Protein AF-A0A937XH09-F1 (afdb_monomer_lite)

Organism: NCBI:txid2052148

Foldseek 3Di:
DDDDFDADPPPRDTDDDDDDDDDDPDDVVVVVVVVVVVVVVVVVVCVVVVVVVVVVVVVVVVVVVVVVVVVVVVVVVVVVVVVVLVVLVVVLVVLVVLLVVLVVLLVVLCVVQPPDHDDPVLVVLNVVLVVLSVVLVVLSVVLSVDDPVPNPVSVVVNVVSSVVNVVSSVVSSPPDRD

pLDDT: mean 80.24, std 13.16, range [34.47, 95.31]

Sequence (178 aa):
MNEGQEICFACGQHIRQRGHRGERPHSPIVFILAGVLVLAVGVGAVFVVGGRARRAAGEAVRQKQAQLDEAARAAAEAKRDSTRAAVRSDAMGALVQEVNDLESRFNLVRKEVVRDQPSPAQAKLISQISAELGRLRQLAAVIGDQPSAGSDSLKEQLRNGERTVRSLISALSRAPKK

Structure (mmCIF, N/CA/C/O backbone):
data_AF-A0A937XH09-F1
#
_entry.id   AF-A0A937XH09-F1
#
loop_
_atom_site.group_PDB
_atom_site.id
_atom_site.type_symbol
_atom_site.label_atom_id
_atom_site.label_alt_id
_atom_site.label_comp_id
_atom_site.label_asym_id
_atom_site.label_entity_id
_atom_site.label_seq_id
_atom_site.pdbx_PDB_ins_code
_atom_site.Cartn_x
_atom_site.Cartn_y
_atom_site.Cartn_z
_atom_site.occupancy
_atom_site.B_iso_or_equiv
_atom_site.auth_seq_id
_atom_site.auth_comp_id
_atom_site.auth_asym_id
_atom_site.auth_atom_id
_atom_site.pdbx_PDB_model_num
ATOM 1 N N . MET A 1 1 ? 64.887 15.082 -117.208 1.00 34.47 1 MET A N 1
ATOM 2 C CA . MET A 1 1 ? 64.443 13.674 -117.209 1.00 34.47 1 MET A CA 1
ATOM 3 C C . MET A 1 1 ? 63.684 13.457 -115.913 1.00 34.47 1 MET A C 1
ATOM 5 O O . MET A 1 1 ? 64.302 13.522 -114.864 1.00 34.47 1 MET A O 1
ATOM 9 N N . ASN A 1 2 ? 62.354 13.367 -115.989 1.00 43.03 2 ASN A N 1
ATOM 10 C CA . ASN A 1 2 ? 61.453 13.157 -114.853 1.00 43.03 2 ASN A CA 1
ATOM 11 C C . ASN A 1 2 ? 60.709 11.845 -115.121 1.00 43.03 2 ASN A C 1
ATOM 13 O O . ASN A 1 2 ? 59.937 11.773 -116.077 1.00 43.03 2 ASN A O 1
ATOM 17 N N . GLU A 1 3 ? 60.996 10.818 -114.329 1.00 50.94 3 GLU A N 1
ATOM 18 C CA . GLU A 1 3 ? 60.354 9.504 -114.399 1.00 50.94 3 GLU A CA 1
ATOM 19 C C . GLU A 1 3 ? 59.034 9.503 -113.613 1.00 50.94 3 GLU A C 1
ATOM 21 O O . GLU A 1 3 ? 58.949 10.073 -112.525 1.00 50.94 3 GLU A O 1
ATOM 26 N N . GLY A 1 4 ? 58.012 8.836 -114.162 1.00 57.72 4 GLY A N 1
ATOM 27 C CA . GLY A 1 4 ? 56.860 8.359 -113.388 1.00 57.72 4 GLY A CA 1
ATOM 28 C C . GLY A 1 4 ? 55.529 9.106 -113.538 1.00 57.72 4 GLY A C 1
ATOM 29 O O . GLY A 1 4 ? 54.824 9.262 -112.545 1.00 57.72 4 GLY A O 1
ATOM 30 N N . GLN A 1 5 ? 55.139 9.556 -114.737 1.00 55.28 5 GLN A N 1
ATOM 31 C CA . GLN A 1 5 ? 53.731 9.898 -115.006 1.00 55.28 5 GLN A CA 1
ATOM 32 C C . GLN A 1 5 ? 53.093 8.843 -115.910 1.00 55.28 5 GLN A C 1
ATOM 34 O O . GLN A 1 5 ? 53.370 8.790 -117.105 1.00 55.28 5 GLN A O 1
ATOM 39 N N . GLU A 1 6 ? 52.227 8.012 -115.333 1.00 64.56 6 GLU A N 1
ATOM 40 C CA . GLU A 1 6 ? 51.410 7.057 -116.080 1.00 64.56 6 GLU A CA 1
ATOM 41 C C . GLU A 1 6 ? 50.175 7.769 -116.659 1.00 64.56 6 GLU A C 1
ATOM 43 O O . GLU A 1 6 ? 49.466 8.500 -115.961 1.00 64.56 6 GLU A O 1
ATOM 48 N N . ILE A 1 7 ? 49.942 7.593 -117.963 1.00 60.34 7 ILE A N 1
ATOM 49 C CA . ILE A 1 7 ? 48.832 8.198 -118.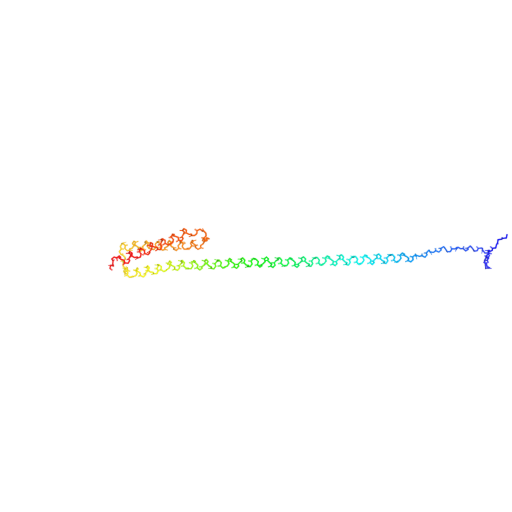711 1.00 60.34 7 ILE A CA 1
ATOM 50 C C . ILE A 1 7 ? 47.725 7.150 -118.847 1.00 60.34 7 ILE A C 1
ATOM 52 O O . ILE A 1 7 ? 47.989 6.012 -119.232 1.00 60.34 7 ILE A O 1
ATOM 56 N N . CYS A 1 8 ? 46.475 7.517 -118.551 1.00 64.44 8 CYS A N 1
ATOM 57 C CA . CYS A 1 8 ? 45.352 6.595 -118.708 1.00 64.44 8 CYS A CA 1
ATOM 58 C C . CYS A 1 8 ? 45.054 6.345 -120.196 1.00 64.44 8 CYS A C 1
ATOM 60 O O . CYS A 1 8 ? 44.700 7.270 -120.932 1.00 64.44 8 CYS A O 1
ATOM 62 N N . PHE A 1 9 ? 45.164 5.084 -120.626 1.00 56.16 9 PHE A N 1
ATOM 63 C CA . PHE A 1 9 ? 45.112 4.678 -122.037 1.00 56.16 9 PHE A CA 1
ATOM 64 C C . PHE A 1 9 ? 43.752 4.925 -122.718 1.00 56.16 9 PHE A C 1
ATOM 66 O O . PHE A 1 9 ? 43.682 5.011 -123.938 1.00 56.16 9 PHE A O 1
ATOM 73 N N . ALA A 1 10 ? 42.668 5.064 -121.948 1.00 62.59 10 ALA A N 1
ATOM 74 C CA . ALA A 1 10 ? 41.315 5.214 -122.491 1.00 62.59 10 ALA A CA 1
ATOM 75 C C . ALA A 1 10 ? 40.887 6.674 -122.735 1.00 62.59 10 ALA A C 1
ATOM 77 O O . ALA A 1 10 ? 39.972 6.920 -123.515 1.00 62.59 10 ALA A O 1
ATOM 78 N N . CYS A 1 11 ? 41.506 7.649 -122.064 1.00 70.44 11 CYS A N 1
ATOM 79 C CA . CYS A 1 11 ? 41.011 9.032 -122.054 1.00 70.44 11 CYS A CA 1
ATOM 80 C C . CYS A 1 11 ? 42.103 10.114 -122.065 1.00 70.44 11 CYS A C 1
ATOM 82 O O . CYS A 1 11 ? 41.776 11.299 -122.083 1.00 70.44 11 CYS A O 1
ATOM 84 N N . GLY A 1 12 ? 43.388 9.742 -122.073 1.00 61.31 12 GLY A N 1
ATOM 85 C CA . GLY A 1 12 ? 44.503 10.671 -122.295 1.00 61.31 12 GLY A CA 1
ATOM 86 C C . GLY A 1 12 ? 44.723 11.724 -121.201 1.00 61.31 12 GLY A C 1
ATOM 87 O O . GLY A 1 12 ? 45.568 12.600 -121.362 1.00 61.31 12 GLY A O 1
ATOM 88 N N . GLN A 1 13 ? 43.992 11.661 -120.084 1.00 66.56 13 GLN A N 1
ATOM 89 C CA . GLN A 1 13 ? 44.152 12.592 -118.967 1.00 66.56 13 GLN A CA 1
ATOM 90 C C . GLN A 1 13 ? 45.142 12.075 -117.915 1.00 66.56 13 GLN A C 1
ATOM 92 O O . GLN A 1 13 ? 45.158 10.893 -117.566 1.00 66.56 13 GLN A O 1
ATOM 97 N N . HIS A 1 14 ? 45.945 12.996 -117.373 1.00 58.62 14 HIS A N 1
ATOM 98 C CA . HIS A 1 14 ? 46.870 12.741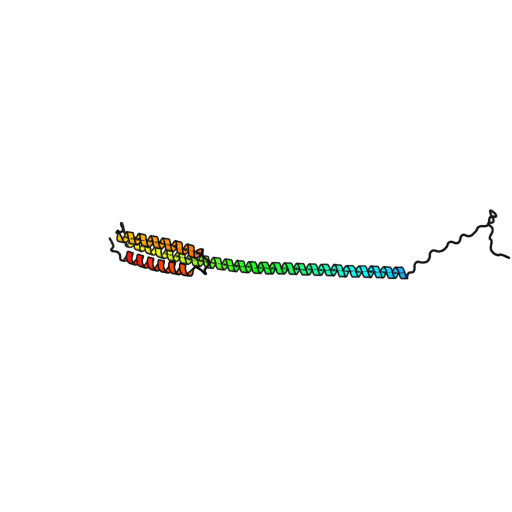 -116.270 1.00 58.62 14 HIS A CA 1
ATOM 99 C C . HIS A 1 14 ? 46.106 12.551 -114.952 1.00 58.62 14 HIS A C 1
ATOM 101 O O . HIS A 1 14 ? 45.502 13.490 -114.428 1.00 58.62 14 HIS A O 1
ATOM 107 N N . ILE A 1 15 ? 46.161 11.347 -114.382 1.00 57.66 15 ILE A N 1
ATOM 108 C CA . ILE A 1 15 ? 45.546 11.042 -113.087 1.00 57.66 15 ILE A CA 1
ATOM 109 C C . ILE A 1 15 ? 46.560 11.363 -111.982 1.00 57.66 15 ILE A C 1
ATOM 111 O O . ILE A 1 15 ? 47.588 10.705 -111.848 1.00 57.66 15 ILE A O 1
ATOM 115 N N . ARG A 1 16 ? 46.278 12.378 -111.157 1.00 56.66 16 ARG A N 1
ATOM 116 C CA . ARG A 1 16 ? 47.035 12.621 -109.918 1.00 56.66 16 ARG A CA 1
ATOM 117 C C . ARG A 1 16 ? 46.602 11.604 -108.860 1.00 56.66 16 ARG A C 1
ATOM 119 O O . ARG A 1 16 ? 45.474 11.684 -108.376 1.00 56.66 16 ARG A O 1
ATOM 126 N N . GLN A 1 17 ? 47.491 10.696 -108.456 1.00 56.03 17 GLN A N 1
ATOM 127 C CA . GLN A 1 17 ? 47.273 9.875 -107.260 1.00 56.03 17 GLN A CA 1
ATOM 128 C C . GLN A 1 17 ? 47.136 10.790 -106.029 1.00 56.03 17 GLN A C 1
ATOM 130 O O . GLN A 1 17 ? 48.085 11.458 -105.618 1.00 56.03 17 GLN A O 1
ATOM 135 N N . ARG A 1 18 ? 45.939 10.849 -105.433 1.00 53.50 18 ARG A N 1
ATOM 136 C CA . ARG A 1 18 ? 45.743 11.420 -104.092 1.00 53.50 18 ARG A CA 1
ATOM 137 C C . ARG A 1 18 ? 46.180 10.369 -103.074 1.00 53.50 18 ARG A C 1
ATOM 139 O O . ARG A 1 18 ? 45.514 9.352 -102.925 1.00 53.50 18 ARG A O 1
ATOM 146 N N . GLY A 1 19 ? 47.287 10.615 -102.378 1.00 46.56 19 GLY A N 1
ATOM 147 C CA . GLY A 1 19 ? 47.744 9.754 -101.288 1.00 46.56 19 GLY A CA 1
ATOM 148 C C . GLY A 1 19 ? 46.750 9.748 -100.124 1.00 46.56 19 GLY A C 1
ATOM 149 O O . GLY A 1 19 ? 46.463 10.797 -99.544 1.00 46.56 19 GLY A O 1
ATOM 150 N N . HIS A 1 20 ? 46.242 8.569 -99.764 1.00 50.44 20 HIS A N 1
ATOM 151 C CA . HIS A 1 20 ? 45.581 8.353 -98.480 1.00 50.44 20 HIS A CA 1
ATOM 152 C C . HIS A 1 20 ? 46.610 8.540 -97.360 1.00 50.44 20 HIS A C 1
ATOM 154 O O . HIS A 1 20 ? 47.551 7.762 -97.213 1.00 50.44 20 HIS A O 1
ATOM 160 N N . ARG A 1 21 ? 46.452 9.613 -96.581 1.00 48.62 21 ARG A N 1
ATOM 161 C CA . ARG A 1 21 ? 47.271 9.885 -95.398 1.00 48.62 21 ARG A CA 1
ATOM 162 C C . ARG A 1 21 ? 46.745 9.011 -94.257 1.00 48.62 21 ARG A C 1
ATOM 164 O O . ARG A 1 21 ? 45.609 9.190 -93.832 1.00 48.62 21 ARG A O 1
ATOM 171 N N . GLY A 1 22 ? 47.561 8.046 -93.838 1.00 48.38 22 GLY A N 1
ATOM 172 C CA . GLY A 1 22 ? 47.198 6.994 -92.892 1.00 48.38 22 GLY A CA 1
ATOM 173 C C . GLY A 1 22 ? 46.773 7.492 -91.510 1.00 48.38 22 GLY A C 1
ATOM 174 O O . GLY A 1 22 ? 47.370 8.410 -90.942 1.00 48.38 22 GLY A O 1
ATOM 175 N N . GLU A 1 23 ? 45.754 6.833 -90.965 1.00 53.84 23 GLU A N 1
ATOM 176 C CA . GLU A 1 23 ? 45.437 6.846 -89.541 1.00 53.84 23 GLU A CA 1
ATOM 177 C C . GLU A 1 23 ? 46.634 6.295 -88.754 1.00 53.84 23 GLU A C 1
ATOM 179 O O . GLU A 1 23 ? 47.212 5.259 -89.089 1.00 53.84 23 GLU A O 1
ATOM 184 N N . ARG A 1 24 ? 47.055 7.023 -87.715 1.00 58.59 24 ARG A N 1
ATOM 185 C CA . ARG A 1 24 ? 48.112 6.564 -86.807 1.00 58.59 24 ARG A CA 1
ATOM 186 C C . ARG A 1 24 ? 47.592 5.351 -86.024 1.00 58.59 24 ARG A C 1
ATOM 188 O O . ARG A 1 24 ? 46.495 5.451 -85.476 1.00 58.59 24 ARG A O 1
ATOM 195 N N . PRO A 1 25 ? 48.357 4.256 -85.883 1.00 58.75 25 PRO A N 1
ATOM 196 C CA . PRO A 1 25 ? 47.952 3.163 -85.010 1.00 58.75 25 PRO A CA 1
ATOM 197 C C . PRO A 1 25 ? 47.860 3.681 -83.571 1.00 58.75 25 PRO A C 1
ATOM 199 O O . PRO A 1 25 ? 48.812 4.265 -83.045 1.00 58.75 25 PRO A O 1
ATOM 202 N N . HIS A 1 26 ? 46.700 3.502 -82.937 1.00 60.19 26 HIS A N 1
ATOM 203 C CA . HIS A 1 26 ? 46.536 3.775 -81.513 1.00 60.19 26 HIS A CA 1
ATOM 204 C C . HIS A 1 26 ? 47.563 2.958 -80.720 1.00 60.19 26 HIS A C 1
ATOM 206 O O . HIS A 1 26 ? 47.712 1.754 -80.929 1.00 60.19 26 HIS A O 1
ATOM 212 N N . SER A 1 27 ? 48.308 3.616 -79.832 1.00 65.44 27 SER A N 1
ATOM 213 C CA . SER A 1 27 ? 49.382 2.970 -79.087 1.00 65.44 27 SER A CA 1
ATOM 214 C C . SER A 1 27 ? 48.805 1.958 -78.081 1.00 65.44 27 SER A C 1
ATOM 216 O O . SER A 1 27 ? 47.964 2.320 -77.255 1.00 65.44 27 SER A O 1
ATOM 218 N N . PRO A 1 28 ? 49.266 0.692 -78.084 1.00 70.50 28 PRO A N 1
ATOM 219 C CA . PRO A 1 28 ? 48.725 -0.368 -77.221 1.00 70.50 28 PRO A CA 1
ATOM 220 C C . PRO A 1 28 ? 48.880 -0.058 -75.723 1.00 70.50 28 PRO A C 1
ATOM 222 O O . PRO A 1 28 ? 48.087 -0.501 -74.897 1.00 70.50 28 PRO A O 1
ATOM 225 N N . ILE A 1 29 ? 49.859 0.779 -75.377 1.00 75.44 29 ILE A N 1
ATOM 226 C CA . ILE A 1 29 ? 50.120 1.266 -74.018 1.00 75.44 29 ILE A CA 1
ATOM 227 C C . ILE A 1 29 ? 48.911 2.022 -73.440 1.00 75.44 29 ILE A C 1
ATOM 229 O O . ILE A 1 29 ? 48.635 1.907 -72.248 1.00 75.44 29 ILE A O 1
ATOM 233 N N . VAL A 1 30 ? 48.155 2.751 -74.269 1.00 75.12 30 VAL A N 1
ATOM 234 C CA . VAL A 1 30 ? 46.979 3.512 -73.814 1.00 75.12 30 VAL A CA 1
ATOM 235 C C . VAL A 1 30 ? 45.860 2.573 -73.367 1.00 75.12 30 VAL A C 1
ATOM 237 O O . VAL A 1 30 ? 45.234 2.820 -72.338 1.00 75.12 30 VAL A O 1
ATOM 240 N N . PHE A 1 31 ? 45.653 1.460 -74.073 1.00 77.06 31 PHE A N 1
ATOM 241 C CA . PHE A 1 31 ? 44.655 0.458 -73.691 1.00 77.06 31 PHE A CA 1
ATOM 242 C C . PHE A 1 31 ? 45.032 -0.265 -72.396 1.00 77.06 31 PHE A C 1
ATOM 244 O O . PHE A 1 31 ? 44.170 -0.492 -71.549 1.00 77.06 31 PHE A O 1
ATOM 251 N N . ILE A 1 32 ? 46.320 -0.572 -72.207 1.00 79.69 32 ILE A N 1
ATOM 252 C CA . ILE A 1 32 ? 46.814 -1.208 -70.978 1.00 79.69 32 ILE A CA 1
ATOM 253 C C . ILE A 1 32 ? 46.635 -0.265 -69.782 1.00 79.69 32 ILE A C 1
ATOM 255 O O . ILE A 1 32 ? 46.078 -0.669 -68.763 1.00 79.69 32 ILE A O 1
ATOM 259 N N . LEU A 1 33 ? 47.041 1.002 -69.909 1.00 77.81 33 LEU A N 1
ATOM 260 C CA . LEU A 1 33 ? 46.874 1.992 -68.842 1.00 77.81 33 LEU A CA 1
ATOM 261 C C . LEU A 1 33 ? 45.399 2.241 -68.511 1.00 77.81 33 LEU A C 1
ATOM 263 O O . LEU A 1 33 ? 45.044 2.287 -67.334 1.00 77.81 33 LEU A O 1
ATOM 267 N N . ALA A 1 34 ? 44.532 2.339 -69.522 1.00 80.44 34 ALA A N 1
ATOM 268 C CA . ALA A 1 34 ? 43.094 2.483 -69.313 1.00 80.44 34 ALA A CA 1
ATOM 269 C C . ALA A 1 34 ? 42.498 1.264 -68.587 1.00 80.44 34 ALA A C 1
ATOM 271 O O . ALA A 1 34 ? 41.729 1.430 -67.641 1.00 80.44 34 ALA A O 1
ATOM 272 N N . GLY A 1 35 ? 42.899 0.046 -68.967 1.00 80.31 35 GLY A N 1
ATOM 273 C CA . GLY A 1 35 ? 42.460 -1.186 -68.309 1.00 80.31 35 GLY A CA 1
ATOM 274 C C . GLY A 1 35 ? 42.889 -1.265 -66.842 1.00 80.31 35 GLY A C 1
ATOM 275 O O . GLY A 1 35 ? 42.067 -1.563 -65.975 1.00 80.31 35 GLY A O 1
ATOM 276 N N . VAL A 1 36 ? 44.147 -0.927 -66.539 1.00 84.12 36 VAL A N 1
ATOM 277 C CA . VAL A 1 36 ? 44.662 -0.895 -65.158 1.00 84.12 36 VAL A CA 1
ATOM 278 C C . VAL A 1 36 ? 43.930 0.154 -64.320 1.00 84.12 36 VAL A C 1
ATOM 280 O O . VAL A 1 36 ? 43.579 -0.119 -63.173 1.00 84.12 36 VAL A O 1
ATOM 283 N N . LEU A 1 37 ? 43.646 1.329 -64.888 1.00 85.69 37 LEU A N 1
ATOM 284 C CA . LEU A 1 37 ? 42.937 2.398 -64.187 1.00 85.69 37 LEU A CA 1
ATOM 285 C C . LEU A 1 37 ? 41.501 1.987 -63.827 1.00 85.69 37 LEU A C 1
ATOM 287 O O . LEU A 1 37 ? 41.074 2.178 -62.690 1.00 85.69 37 LEU A O 1
ATOM 291 N N . VAL A 1 38 ? 40.776 1.362 -64.758 1.00 84.19 38 VAL A N 1
ATOM 292 C CA . VAL A 1 38 ? 39.419 0.848 -64.506 1.00 84.19 38 VAL A CA 1
ATOM 293 C C . VAL A 1 38 ? 39.432 -0.236 -63.428 1.00 84.19 38 VAL A C 1
ATOM 295 O O . VAL A 1 38 ? 38.580 -0.233 -62.540 1.00 84.19 38 VAL A O 1
ATOM 298 N N . LEU A 1 39 ? 40.421 -1.131 -63.455 1.00 84.25 39 LEU A N 1
ATOM 299 C CA . LEU A 1 39 ? 40.546 -2.209 -62.476 1.00 84.25 39 LEU A CA 1
ATOM 300 C C . LEU A 1 39 ? 40.875 -1.660 -61.078 1.00 84.25 39 LEU A C 1
ATOM 302 O O . LEU A 1 39 ? 40.254 -2.067 -60.097 1.00 84.25 39 LEU A O 1
ATOM 306 N N . ALA A 1 40 ? 41.766 -0.669 -60.984 1.00 80.75 40 ALA A N 1
ATOM 307 C CA . ALA A 1 40 ? 42.084 0.012 -59.731 1.00 80.75 40 ALA A CA 1
ATOM 308 C C . ALA A 1 40 ? 40.865 0.741 -59.137 1.00 80.75 40 ALA A C 1
ATOM 310 O O . ALA A 1 40 ? 40.607 0.636 -57.935 1.00 80.75 40 ALA A O 1
ATOM 311 N N . VAL A 1 41 ? 40.074 1.427 -59.970 1.00 80.44 41 VAL A N 1
ATOM 312 C CA . VAL A 1 41 ? 38.832 2.093 -59.539 1.00 80.44 41 VAL A CA 1
ATOM 313 C C . VAL A 1 41 ? 37.782 1.071 -59.099 1.00 80.44 41 VAL A C 1
ATOM 315 O O . VAL A 1 41 ? 37.162 1.252 -58.051 1.00 80.44 41 VAL A O 1
ATOM 318 N N . GLY A 1 42 ? 37.614 -0.028 -59.840 1.00 78.62 42 GLY A N 1
ATOM 319 C CA . GLY A 1 42 ? 36.680 -1.101 -59.495 1.00 78.62 42 GLY A CA 1
ATOM 320 C C . GLY A 1 42 ? 37.012 -1.763 -58.156 1.00 78.62 42 GLY A C 1
ATOM 321 O O . GLY A 1 42 ? 36.148 -1.877 -57.286 1.00 78.62 42 GLY A O 1
ATOM 322 N N . VAL A 1 43 ? 38.279 -2.129 -57.942 1.00 78.56 43 VAL A N 1
ATOM 323 C CA . VAL A 1 43 ? 38.740 -2.735 -56.681 1.00 78.56 43 VAL A CA 1
ATOM 324 C C . VAL A 1 43 ? 38.645 -1.738 -55.519 1.00 78.56 43 VAL A C 1
ATOM 326 O O . VAL A 1 43 ? 38.167 -2.096 -54.439 1.00 78.56 43 VAL A O 1
ATOM 329 N N . GLY A 1 44 ? 39.024 -0.475 -55.739 1.00 72.56 44 GLY A N 1
ATOM 330 C CA . GLY A 1 44 ? 38.902 0.589 -54.740 1.00 72.56 44 GLY A CA 1
ATOM 331 C C . GLY A 1 44 ? 37.452 0.841 -54.314 1.00 72.56 44 GLY A C 1
ATOM 332 O O . GLY A 1 44 ? 37.166 0.939 -53.119 1.00 72.56 44 GLY A O 1
ATOM 333 N N . ALA A 1 45 ? 36.514 0.866 -55.265 1.00 72.31 45 ALA A N 1
ATOM 334 C CA . ALA A 1 45 ? 35.091 1.042 -54.986 1.00 72.31 45 ALA A CA 1
ATOM 335 C C . ALA A 1 45 ? 34.520 -0.110 -54.142 1.00 72.31 45 ALA A C 1
ATOM 337 O O . ALA A 1 45 ? 33.808 0.137 -53.165 1.00 72.31 45 ALA A O 1
ATOM 338 N N . VAL A 1 46 ? 34.884 -1.360 -54.451 1.00 72.88 46 VAL A N 1
ATOM 339 C CA . VAL A 1 46 ? 34.432 -2.542 -53.694 1.00 72.88 46 VAL A CA 1
ATOM 340 C C . VAL A 1 46 ? 34.929 -2.507 -52.245 1.00 72.88 46 VAL A C 1
ATOM 342 O O . VAL A 1 46 ? 34.147 -2.756 -51.324 1.00 72.88 46 VAL A O 1
ATOM 345 N N . PHE A 1 47 ? 36.189 -2.128 -52.008 1.00 71.88 47 PHE A N 1
ATOM 346 C CA . PHE A 1 47 ? 36.731 -2.004 -50.648 1.00 71.88 47 PHE A CA 1
ATOM 347 C C . PHE A 1 47 ? 36.053 -0.889 -49.836 1.00 71.88 47 PHE A C 1
ATOM 349 O O . PHE A 1 47 ? 35.734 -1.084 -48.659 1.00 71.88 47 PHE A O 1
ATOM 356 N N . VAL A 1 48 ? 35.779 0.264 -50.455 1.00 69.50 48 VAL A N 1
ATOM 357 C CA . VAL A 1 48 ? 35.124 1.401 -49.785 1.00 69.50 48 VAL A CA 1
ATOM 358 C C . VAL A 1 48 ? 33.660 1.093 -49.449 1.00 69.50 48 VAL A C 1
ATOM 360 O O . VAL A 1 48 ? 33.203 1.401 -48.343 1.00 69.50 48 VAL A O 1
ATOM 363 N N . VAL A 1 49 ? 32.922 0.452 -50.360 1.00 69.69 49 VAL A N 1
ATOM 364 C CA . VAL A 1 49 ? 31.513 0.081 -50.143 1.00 69.69 49 VAL A CA 1
ATOM 365 C C . VAL A 1 49 ? 31.393 -1.056 -49.119 1.00 69.69 49 VAL A C 1
ATOM 367 O O . VAL A 1 49 ? 30.594 -0.959 -48.184 1.00 69.69 49 VAL A O 1
ATOM 370 N N . GLY A 1 50 ? 32.246 -2.084 -49.207 1.00 65.81 50 GLY A N 1
ATOM 371 C CA . GLY A 1 50 ? 32.266 -3.200 -48.254 1.00 65.81 50 GLY A CA 1
ATOM 372 C C . GLY A 1 50 ? 32.644 -2.783 -46.826 1.00 65.81 50 GLY A C 1
ATOM 373 O O . GLY A 1 50 ? 32.071 -3.286 -45.855 1.00 65.81 50 GLY A O 1
ATOM 374 N N . GLY A 1 51 ? 33.554 -1.814 -46.675 1.00 67.81 51 GLY A N 1
ATOM 375 C CA . GLY A 1 51 ? 33.936 -1.262 -45.372 1.00 67.81 51 GLY A CA 1
ATOM 376 C C . GLY A 1 51 ? 32.817 -0.468 -44.688 1.00 67.81 51 GLY A C 1
ATOM 377 O O . GLY A 1 51 ? 32.648 -0.566 -43.471 1.00 67.81 51 GLY A O 1
ATOM 378 N N . ARG A 1 52 ? 32.010 0.280 -45.455 1.00 65.62 52 ARG A N 1
ATOM 379 C CA . ARG A 1 52 ? 30.857 1.031 -44.924 1.00 65.62 52 ARG A CA 1
ATOM 380 C C . ARG A 1 52 ? 29.719 0.113 -44.482 1.00 65.62 52 ARG A C 1
ATOM 382 O O . ARG A 1 52 ? 29.181 0.317 -43.397 1.00 65.62 52 ARG A O 1
ATOM 389 N N . ALA A 1 53 ? 29.417 -0.934 -45.252 1.00 66.06 53 ALA A N 1
ATOM 390 C CA . ALA A 1 53 ? 28.395 -1.918 -44.886 1.00 66.06 53 ALA A CA 1
ATOM 391 C C . ALA A 1 53 ? 28.738 -2.659 -43.580 1.00 66.06 53 ALA A C 1
ATOM 393 O O . ALA A 1 53 ? 27.878 -2.836 -42.717 1.00 66.06 53 ALA A O 1
ATOM 394 N N . ARG A 1 54 ? 30.012 -3.031 -43.384 1.00 66.56 54 ARG A N 1
ATOM 395 C CA . ARG A 1 54 ? 30.474 -3.674 -42.140 1.00 66.56 54 ARG A CA 1
ATOM 396 C C . ARG A 1 54 ? 30.409 -2.745 -40.926 1.00 66.56 54 ARG A C 1
ATOM 398 O O . ARG A 1 54 ? 30.067 -3.206 -39.840 1.00 66.56 54 ARG A O 1
ATOM 405 N N . ARG A 1 55 ? 30.700 -1.450 -41.096 1.00 68.25 55 ARG A N 1
ATOM 406 C CA . ARG A 1 55 ? 30.559 -0.451 -40.020 1.00 68.25 55 ARG A CA 1
ATOM 407 C C . ARG A 1 55 ? 29.095 -0.243 -39.630 1.00 68.25 55 ARG A C 1
ATOM 409 O O . ARG A 1 55 ? 28.786 -0.343 -38.449 1.00 68.25 55 ARG A O 1
ATOM 416 N N . ALA A 1 56 ? 28.200 -0.092 -40.607 1.00 70.25 56 ALA A N 1
ATOM 417 C CA . ALA A 1 56 ? 26.762 0.038 -40.358 1.00 70.25 56 ALA A CA 1
ATOM 418 C C . ALA A 1 56 ? 26.170 -1.205 -39.662 1.00 70.25 56 ALA A C 1
ATOM 420 O O . ALA A 1 56 ? 25.376 -1.082 -38.731 1.00 70.25 56 ALA A O 1
ATOM 421 N N . ALA A 1 57 ? 26.601 -2.411 -40.053 1.00 71.12 57 ALA A N 1
ATOM 422 C CA . ALA A 1 57 ? 26.188 -3.648 -39.390 1.00 71.12 57 ALA A CA 1
ATOM 423 C C . ALA A 1 57 ? 26.688 -3.729 -37.933 1.00 71.12 57 ALA A C 1
ATOM 425 O O . ALA A 1 57 ? 25.937 -4.128 -37.044 1.00 71.12 57 ALA A O 1
ATOM 426 N N . GLY A 1 58 ? 27.932 -3.312 -37.669 1.00 72.88 58 GLY A N 1
ATOM 427 C CA . GLY A 1 58 ? 28.484 -3.255 -36.313 1.00 72.88 58 GLY A CA 1
ATOM 428 C C . GLY A 1 58 ? 27.775 -2.238 -35.412 1.00 72.88 58 GLY A C 1
ATOM 429 O O . GLY A 1 58 ? 27.544 -2.512 -34.235 1.00 72.88 58 GLY A O 1
ATOM 430 N N . GLU A 1 59 ? 27.381 -1.089 -35.961 1.00 77.50 59 GLU A N 1
ATOM 431 C CA . GLU A 1 59 ? 26.613 -0.062 -35.247 1.00 77.50 59 GLU A CA 1
ATOM 432 C C . GLU A 1 59 ? 25.191 -0.533 -34.914 1.00 77.50 59 GLU A C 1
ATOM 434 O O . GLU A 1 59 ? 24.745 -0.361 -33.779 1.00 77.50 59 GLU A O 1
ATOM 439 N N . ALA A 1 60 ? 24.514 -1.217 -35.842 1.00 77.00 60 ALA A N 1
ATOM 440 C CA . ALA A 1 60 ? 23.178 -1.768 -35.608 1.00 77.00 60 ALA A CA 1
ATOM 441 C C . ALA A 1 60 ? 23.164 -2.840 -34.500 1.00 77.00 60 ALA A C 1
ATOM 443 O O . ALA A 1 60 ? 22.236 -2.892 -33.692 1.00 77.00 60 ALA A O 1
ATOM 444 N N . VAL A 1 61 ? 24.203 -3.681 -34.424 1.00 81.56 61 VAL A N 1
ATOM 445 C CA . VAL A 1 61 ? 24.352 -4.669 -33.339 1.00 81.56 61 VAL A CA 1
ATOM 446 C C . VAL A 1 61 ? 24.581 -3.974 -31.997 1.00 81.56 61 VAL A C 1
ATOM 448 O O . VAL A 1 61 ? 23.937 -4.332 -31.015 1.00 81.56 61 VAL A O 1
ATOM 451 N N . ARG A 1 62 ? 25.432 -2.940 -31.951 1.00 79.75 62 ARG A N 1
ATOM 452 C CA . ARG A 1 62 ? 25.668 -2.162 -30.723 1.00 79.75 62 ARG A CA 1
ATOM 453 C C . ARG A 1 62 ? 24.406 -1.459 -30.230 1.00 79.75 62 ARG A C 1
ATOM 455 O O . ARG A 1 62 ? 24.154 -1.478 -29.032 1.00 79.75 62 ARG A O 1
ATOM 462 N N . GLN A 1 63 ? 23.602 -0.891 -31.129 1.00 82.62 63 GLN A N 1
ATOM 463 C CA . GLN A 1 63 ? 22.325 -0.271 -30.763 1.00 82.62 63 GLN A CA 1
ATOM 464 C C . GLN A 1 63 ? 21.339 -1.290 -30.188 1.00 82.62 63 GLN A C 1
ATOM 466 O O . GLN A 1 63 ? 20.733 -1.026 -29.154 1.00 82.62 63 GLN A O 1
ATOM 471 N N . LYS A 1 64 ? 21.218 -2.473 -30.805 1.00 81.75 64 LYS A N 1
ATOM 472 C CA . LYS A 1 64 ? 20.379 -3.552 -30.264 1.00 81.75 64 LYS A CA 1
ATOM 473 C C . LYS A 1 64 ? 20.860 -4.017 -28.891 1.00 81.75 64 LYS A C 1
ATOM 475 O O . LYS A 1 64 ? 20.037 -4.213 -28.007 1.00 81.75 64 LYS A O 1
ATOM 480 N N . GLN A 1 65 ? 22.171 -4.152 -28.696 1.00 86.50 65 GLN A N 1
ATOM 481 C CA . GLN A 1 65 ? 22.744 -4.511 -27.399 1.00 86.50 65 GLN A CA 1
ATOM 482 C C . GLN A 1 65 ? 22.408 -3.455 -26.333 1.00 86.50 65 GLN A C 1
ATOM 484 O O . GLN A 1 65 ? 21.929 -3.808 -25.263 1.00 86.50 65 GLN A O 1
ATOM 489 N N . ALA A 1 66 ? 22.571 -2.166 -26.655 1.00 86.69 66 ALA A N 1
ATOM 490 C CA . ALA A 1 66 ? 22.243 -1.072 -25.741 1.00 86.69 66 ALA A CA 1
ATOM 491 C C . ALA A 1 66 ? 20.751 -1.053 -25.371 1.00 86.69 66 ALA A C 1
ATOM 493 O O . ALA A 1 66 ? 20.420 -0.871 -24.204 1.00 86.69 66 ALA A O 1
ATOM 494 N N . GLN A 1 67 ? 19.860 -1.298 -26.338 1.00 87.81 67 GLN A N 1
ATOM 495 C CA . GLN A 1 67 ? 18.420 -1.404 -26.081 1.00 87.81 67 GLN A CA 1
ATOM 496 C C . GLN A 1 67 ? 18.077 -2.592 -25.177 1.00 87.81 67 GLN A C 1
ATOM 498 O O . GLN A 1 67 ? 17.226 -2.467 -24.302 1.00 87.81 67 GLN A O 1
ATOM 503 N N . LEU A 1 68 ? 18.734 -3.741 -25.366 1.00 89.50 68 LEU A N 1
ATOM 504 C CA . LEU A 1 68 ? 18.540 -4.904 -24.499 1.00 89.50 68 LEU A CA 1
ATOM 505 C C . LEU A 1 68 ? 19.054 -4.642 -23.080 1.00 89.50 68 LEU A C 1
ATOM 507 O O . LEU A 1 68 ? 18.376 -4.999 -22.119 1.00 89.50 68 LEU A O 1
ATOM 511 N N . ASP A 1 69 ? 20.206 -3.988 -22.943 1.00 88.25 69 ASP A N 1
ATOM 512 C CA . ASP A 1 69 ? 20.767 -3.621 -21.642 1.00 88.25 69 ASP A CA 1
ATOM 513 C C . ASP A 1 69 ? 19.879 -2.596 -20.916 1.00 88.25 69 ASP A C 1
ATOM 515 O O . ASP A 1 69 ? 19.661 -2.704 -19.708 1.00 88.25 69 ASP A O 1
ATOM 519 N N . GLU A 1 70 ? 19.325 -1.622 -21.640 1.00 91.69 70 GLU A N 1
ATOM 520 C CA . GLU A 1 70 ? 18.373 -0.646 -21.105 1.00 91.69 70 GLU A CA 1
ATOM 521 C C . GLU A 1 70 ? 17.054 -1.310 -20.692 1.00 91.69 70 GLU A C 1
ATOM 523 O O . GLU A 1 70 ? 16.582 -1.097 -19.574 1.00 91.69 70 GLU A O 1
ATOM 528 N N . ALA A 1 71 ? 16.506 -2.195 -21.527 1.00 87.44 71 ALA A N 1
ATOM 529 C CA . ALA A 1 71 ? 15.314 -2.969 -21.194 1.00 87.44 71 ALA A CA 1
ATOM 530 C C . ALA A 1 71 ? 15.542 -3.880 -19.976 1.00 87.44 71 ALA A C 1
ATOM 532 O O . ALA A 1 71 ? 14.667 -3.996 -19.119 1.00 87.44 71 ALA A O 1
ATOM 533 N N . ALA A 1 72 ? 16.723 -4.491 -19.855 1.00 89.62 72 ALA A N 1
ATOM 534 C CA . ALA A 1 72 ? 17.086 -5.305 -18.700 1.00 89.62 72 ALA A CA 1
ATOM 535 C C . ALA A 1 72 ? 17.180 -4.466 -17.415 1.00 89.62 72 ALA A C 1
ATOM 537 O O . ALA A 1 72 ? 16.715 -4.908 -16.362 1.00 89.62 72 ALA A O 1
ATOM 538 N N . ARG A 1 73 ? 17.729 -3.245 -17.492 1.00 89.31 73 ARG A N 1
ATOM 539 C CA . ARG A 1 73 ? 17.752 -2.301 -16.361 1.00 89.31 73 ARG A CA 1
ATOM 540 C C . ARG A 1 73 ? 16.344 -1.878 -15.960 1.00 89.31 73 ARG A C 1
ATOM 542 O O . ARG A 1 73 ? 16.000 -2.018 -14.790 1.00 89.31 73 ARG A O 1
ATOM 549 N N . ALA A 1 74 ? 15.514 -1.475 -16.919 1.00 89.31 74 ALA A N 1
ATOM 550 C CA . ALA A 1 74 ? 14.127 -1.093 -16.667 1.00 89.31 74 ALA A CA 1
ATOM 551 C C . ALA A 1 74 ? 13.314 -2.251 -16.059 1.00 89.31 74 ALA A C 1
ATOM 553 O O . ALA A 1 74 ? 12.564 -2.059 -15.104 1.00 89.31 74 ALA A O 1
ATOM 554 N N . ALA A 1 75 ? 13.505 -3.482 -16.544 1.00 87.25 75 ALA A N 1
ATOM 555 C CA . ALA A 1 75 ? 12.857 -4.666 -15.981 1.00 87.25 75 ALA A CA 1
ATOM 556 C C . ALA A 1 75 ? 13.337 -4.973 -14.551 1.00 87.25 75 ALA A C 1
ATOM 558 O O . ALA A 1 75 ? 12.539 -5.358 -13.692 1.00 87.25 75 ALA A O 1
ATOM 559 N N . ALA A 1 76 ? 14.632 -4.793 -14.272 1.00 88.94 76 ALA A N 1
ATOM 560 C CA . ALA A 1 76 ? 15.182 -4.960 -12.931 1.00 88.94 76 ALA A CA 1
ATOM 561 C C . ALA A 1 76 ? 14.634 -3.909 -11.951 1.00 88.94 76 ALA A C 1
ATOM 563 O O . ALA A 1 76 ? 14.329 -4.248 -10.806 1.00 88.94 76 ALA A O 1
ATOM 564 N N . GLU A 1 77 ? 14.478 -2.663 -12.396 1.00 90.19 77 GLU A N 1
ATOM 565 C CA . GLU A 1 77 ? 13.848 -1.585 -11.626 1.00 90.19 77 GLU A CA 1
ATOM 566 C C . GLU A 1 77 ? 12.369 -1.881 -11.365 1.00 90.19 77 GLU A C 1
ATOM 568 O O . GLU A 1 77 ? 11.961 -1.935 -10.205 1.00 90.19 77 GLU A O 1
ATOM 573 N N . ALA A 1 78 ? 11.602 -2.236 -12.398 1.00 86.81 78 ALA A N 1
ATOM 574 C CA . ALA A 1 78 ? 10.193 -2.601 -12.259 1.00 86.81 78 ALA A CA 1
ATOM 575 C C . ALA A 1 78 ? 9.977 -3.766 -11.277 1.00 86.81 78 ALA A C 1
ATOM 577 O O . ALA A 1 78 ? 9.055 -3.735 -10.462 1.00 86.81 78 ALA A O 1
ATOM 578 N N . LYS A 1 79 ? 10.854 -4.781 -11.295 1.00 86.56 79 LYS A N 1
ATOM 579 C CA . LYS A 1 79 ? 10.803 -5.905 -10.344 1.00 86.56 79 LYS A CA 1
ATOM 580 C C . LYS A 1 79 ? 11.104 -5.474 -8.905 1.00 86.56 79 LYS A C 1
ATOM 582 O O . LYS A 1 79 ? 10.524 -6.012 -7.957 1.00 86.56 79 LYS A O 1
ATOM 587 N N . ARG A 1 80 ? 12.030 -4.533 -8.709 1.00 84.00 80 ARG A N 1
ATOM 588 C CA . ARG A 1 80 ? 12.312 -3.977 -7.376 1.00 84.00 80 ARG A CA 1
ATOM 589 C C . ARG A 1 80 ? 11.117 -3.185 -6.864 1.00 84.00 80 ARG A C 1
ATOM 591 O O . ARG A 1 80 ? 10.720 -3.388 -5.718 1.00 84.00 80 ARG A O 1
ATOM 598 N N . ASP A 1 81 ? 10.512 -2.368 -7.715 1.00 82.75 81 ASP A N 1
ATOM 599 C CA . ASP A 1 81 ? 9.341 -1.571 -7.361 1.00 82.75 81 ASP A CA 1
ATOM 600 C C . ASP A 1 81 ? 8.127 -2.447 -7.051 1.00 82.75 81 ASP A C 1
ATOM 602 O O . ASP A 1 81 ? 7.459 -2.223 -6.041 1.00 82.75 81 ASP A O 1
ATOM 606 N N . SER A 1 82 ? 7.893 -3.511 -7.826 1.00 78.50 82 SER A N 1
ATOM 607 C CA . SER A 1 82 ? 6.813 -4.464 -7.547 1.00 78.50 82 SER A CA 1
ATOM 608 C C . SER A 1 82 ? 7.021 -5.189 -6.216 1.00 78.50 82 SER A C 1
ATOM 610 O O . SER A 1 82 ? 6.082 -5.343 -5.439 1.00 78.50 82 SER A O 1
ATOM 612 N N . THR A 1 83 ? 8.258 -5.594 -5.914 1.00 81.50 83 THR A N 1
ATOM 613 C CA . THR A 1 83 ? 8.598 -6.230 -4.631 1.00 81.50 83 THR A CA 1
ATOM 614 C C . THR A 1 83 ? 8.388 -5.254 -3.475 1.00 81.50 83 THR A C 1
ATOM 616 O O . THR A 1 83 ? 7.826 -5.611 -2.443 1.00 81.50 83 THR A O 1
ATOM 619 N N . ARG A 1 84 ? 8.787 -3.991 -3.652 1.00 78.75 84 ARG A N 1
ATOM 620 C CA . ARG A 1 84 ? 8.597 -2.939 -2.650 1.00 78.75 84 ARG A CA 1
ATOM 621 C C . ARG A 1 84 ? 7.118 -2.640 -2.405 1.00 78.75 84 ARG A C 1
ATOM 623 O O . ARG A 1 84 ? 6.725 -2.452 -1.256 1.00 78.75 84 ARG A O 1
ATOM 630 N N . ALA A 1 85 ? 6.307 -2.615 -3.461 1.00 77.81 85 ALA A N 1
ATOM 631 C CA . ALA A 1 85 ? 4.862 -2.445 -3.368 1.00 77.81 85 ALA A CA 1
ATOM 632 C C . ALA A 1 85 ? 4.195 -3.626 -2.645 1.00 77.81 85 ALA A C 1
ATOM 634 O O . ALA A 1 85 ? 3.365 -3.399 -1.768 1.00 77.81 85 ALA A O 1
ATOM 635 N N . ALA A 1 86 ? 4.609 -4.863 -2.940 1.00 77.56 86 ALA A N 1
ATOM 636 C CA . ALA A 1 86 ? 4.113 -6.057 -2.255 1.00 77.56 86 ALA A CA 1
ATOM 637 C C . ALA A 1 86 ? 4.415 -6.018 -0.748 1.00 77.56 86 ALA A C 1
ATOM 639 O O . ALA A 1 86 ? 3.496 -6.102 0.060 1.00 77.56 86 ALA A O 1
ATOM 640 N N . VAL A 1 87 ? 5.668 -5.749 -0.362 1.00 80.38 87 VAL A N 1
ATOM 641 C CA . VAL A 1 87 ? 6.064 -5.621 1.056 1.00 80.38 87 VAL A CA 1
ATOM 642 C C . VAL A 1 87 ? 5.260 -4.533 1.776 1.00 80.38 87 VAL A C 1
ATOM 644 O O . VAL A 1 87 ? 4.897 -4.682 2.942 1.00 80.38 87 VAL A O 1
ATOM 647 N N . ARG A 1 88 ? 4.961 -3.425 1.090 1.00 77.81 88 ARG A N 1
ATOM 648 C CA . ARG A 1 88 ? 4.136 -2.347 1.643 1.00 77.81 88 ARG A CA 1
ATOM 649 C C . ARG A 1 88 ? 2.690 -2.788 1.856 1.00 77.81 88 ARG A C 1
ATOM 651 O O . ARG A 1 88 ? 2.126 -2.488 2.904 1.00 77.81 88 ARG A O 1
ATOM 658 N N . SER A 1 89 ? 2.121 -3.510 0.894 1.00 77.81 89 SER A N 1
ATOM 659 C CA . SER A 1 89 ? 0.778 -4.082 1.001 1.00 77.81 89 SER A CA 1
ATOM 660 C C . SER A 1 89 ? 0.681 -5.072 2.164 1.00 77.81 89 SER A C 1
ATOM 662 O O . SER A 1 89 ? -0.270 -5.004 2.939 1.00 77.81 89 SER A O 1
ATOM 664 N N . ASP A 1 90 ? 1.683 -5.935 2.343 1.00 82.25 90 ASP A N 1
ATOM 665 C CA . ASP A 1 90 ? 1.723 -6.897 3.451 1.00 82.25 90 ASP A CA 1
ATOM 666 C C . ASP A 1 90 ? 1.804 -6.187 4.810 1.00 82.25 90 ASP A C 1
ATOM 668 O O . ASP A 1 90 ? 1.060 -6.509 5.738 1.00 82.25 90 ASP A O 1
ATOM 672 N N . ALA A 1 91 ? 2.654 -5.160 4.920 1.00 81.38 91 ALA A N 1
ATOM 673 C CA . ALA A 1 91 ? 2.767 -4.351 6.132 1.00 81.38 91 ALA A CA 1
ATOM 674 C C . ALA A 1 91 ? 1.462 -3.602 6.460 1.00 81.38 91 ALA A C 1
ATOM 676 O O . ALA A 1 91 ? 1.074 -3.523 7.625 1.00 81.38 91 ALA A O 1
ATOM 677 N N . MET A 1 92 ? 0.759 -3.079 5.450 1.00 82.19 92 MET A N 1
ATOM 678 C CA . MET A 1 92 ? -0.571 -2.489 5.638 1.00 82.19 92 MET A CA 1
ATOM 679 C C . MET A 1 92 ? -1.593 -3.525 6.104 1.00 82.19 92 MET A C 1
ATOM 681 O O . MET A 1 92 ? -2.365 -3.244 7.020 1.00 82.19 92 MET A O 1
ATOM 685 N N . GLY A 1 93 ? -1.580 -4.718 5.503 1.00 83.50 93 GLY A N 1
ATOM 686 C CA . GLY A 1 93 ? -2.445 -5.827 5.898 1.00 83.50 93 GLY A CA 1
ATOM 687 C C . GLY A 1 93 ? -2.279 -6.176 7.376 1.00 83.50 93 GLY A C 1
ATOM 688 O O . GLY A 1 93 ? -3.275 -6.289 8.090 1.00 83.50 93 GLY A O 1
ATOM 689 N N . ALA A 1 94 ? -1.034 -6.238 7.854 1.00 87.00 94 ALA A N 1
ATOM 690 C CA . ALA A 1 94 ? -0.728 -6.486 9.260 1.00 87.00 94 ALA A CA 1
ATOM 691 C C . ALA A 1 94 ? -1.292 -5.396 10.194 1.00 87.00 94 ALA A C 1
ATOM 693 O O . ALA A 1 94 ? -1.962 -5.721 11.171 1.00 87.00 94 ALA A O 1
ATOM 694 N N . LEU A 1 95 ? -1.102 -4.110 9.872 1.00 86.88 95 LEU A N 1
ATOM 695 C CA . LEU A 1 95 ? -1.607 -2.997 10.695 1.00 86.88 95 LEU A CA 1
ATOM 696 C C . LEU A 1 95 ? -3.140 -2.979 10.769 1.00 86.88 95 LEU A C 1
ATOM 698 O O . LEU A 1 95 ? -3.726 -2.777 11.831 1.00 86.88 95 LEU A O 1
ATOM 702 N N . VAL A 1 96 ? -3.811 -3.214 9.639 1.00 87.56 96 VAL A N 1
ATOM 703 C CA . VAL A 1 96 ? -5.277 -3.303 9.597 1.00 87.56 96 VAL A CA 1
ATOM 704 C C . VAL A 1 96 ? -5.767 -4.494 10.421 1.00 87.56 96 VAL A C 1
ATOM 706 O O . VAL A 1 96 ? -6.757 -4.380 11.147 1.00 87.56 96 VAL A O 1
ATOM 709 N N . GLN A 1 97 ? -5.064 -5.625 10.355 1.00 90.19 97 GLN A N 1
ATOM 710 C CA . GLN A 1 97 ? -5.385 -6.811 11.138 1.00 90.19 97 GLN A CA 1
ATOM 711 C C . GLN A 1 97 ? -5.252 -6.566 12.649 1.00 90.19 97 GLN A C 1
ATOM 713 O O . GLN A 1 97 ? -6.126 -6.996 13.401 1.00 90.19 97 GLN A O 1
ATOM 718 N N . GLU A 1 98 ? -4.233 -5.831 13.099 1.00 90.88 98 GLU A N 1
ATOM 719 C CA . GLU A 1 98 ? -4.057 -5.464 14.513 1.00 90.88 98 GLU A CA 1
ATOM 720 C C . GLU A 1 98 ? -5.212 -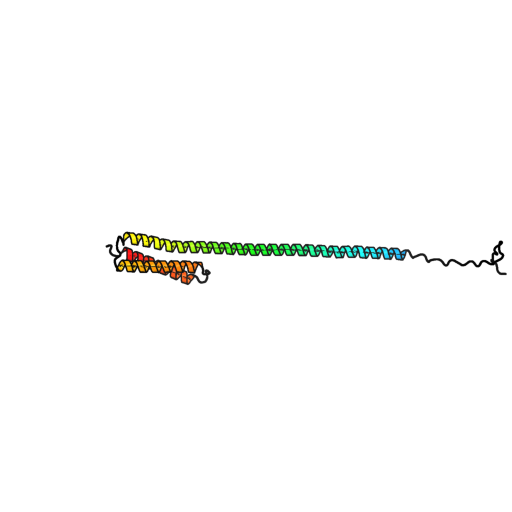4.595 15.040 1.00 90.88 98 GLU A C 1
ATOM 722 O O . GLU A 1 98 ? -5.743 -4.842 16.128 1.00 90.88 98 GLU A O 1
ATOM 727 N N . VAL A 1 99 ? -5.666 -3.612 14.256 1.00 92.56 99 VAL A N 1
ATOM 728 C CA . VAL A 1 99 ? -6.819 -2.774 14.631 1.00 92.56 99 VAL A CA 1
ATOM 729 C C . VAL A 1 99 ? -8.114 -3.593 14.663 1.00 92.56 99 VAL A C 1
ATOM 731 O O . VAL A 1 99 ? -8.934 -3.418 15.569 1.00 92.56 99 VAL A O 1
ATOM 734 N N . ASN A 1 100 ? -8.288 -4.521 13.719 1.00 92.56 100 ASN A N 1
ATOM 735 C CA . ASN A 1 100 ? -9.441 -5.423 13.690 1.00 92.56 100 ASN A CA 1
ATOM 736 C C . ASN A 1 100 ? -9.448 -6.401 14.881 1.00 92.56 100 ASN A C 1
ATOM 738 O O . ASN A 1 100 ? -10.517 -6.692 15.419 1.00 92.56 100 ASN A O 1
ATOM 742 N N . ASP A 1 101 ? -8.285 -6.872 15.344 1.00 94.06 101 ASP A N 1
ATOM 743 C CA . ASP A 1 101 ? -8.186 -7.677 16.571 1.00 94.06 101 ASP A CA 1
ATOM 744 C C . ASP A 1 101 ? -8.651 -6.881 17.800 1.00 94.06 101 ASP A C 1
ATOM 746 O O . ASP A 1 101 ? -9.467 -7.362 18.594 1.00 94.06 101 ASP A O 1
ATOM 750 N N . LEU A 1 102 ? -8.211 -5.624 17.933 1.00 92.69 102 LEU A N 1
ATOM 751 C CA . LEU A 1 102 ? -8.657 -4.749 19.022 1.00 92.69 102 LEU A CA 1
ATOM 752 C C . LEU A 1 102 ? -10.167 -4.512 19.001 1.00 92.69 102 LEU A C 1
ATOM 754 O O . LEU A 1 102 ? -10.809 -4.556 20.053 1.00 92.69 102 LEU A O 1
ATOM 758 N N . GLU A 1 103 ? -10.742 -4.291 17.822 1.00 94.19 103 GLU A N 1
ATOM 759 C CA . GLU A 1 103 ? -12.188 -4.171 17.668 1.00 94.19 103 GLU A CA 1
ATOM 760 C C . GLU A 1 103 ? -12.911 -5.468 18.051 1.00 94.19 103 GLU A C 1
ATOM 762 O O . GLU A 1 103 ? -13.918 -5.424 18.761 1.00 94.19 103 GLU A O 1
ATOM 767 N N . SER A 1 104 ? -12.406 -6.624 17.618 1.00 94.44 104 SER A N 1
ATOM 768 C CA . SER A 1 104 ? -12.977 -7.926 17.969 1.00 94.44 104 SER A CA 1
ATOM 769 C C . SER A 1 104 ? -13.007 -8.123 19.487 1.00 94.44 104 SER A C 1
ATOM 771 O O . SER A 1 104 ? -14.056 -8.424 20.068 1.00 94.44 104 SER A O 1
ATOM 773 N N . ARG A 1 105 ? -11.888 -7.836 20.162 1.00 92.56 105 ARG A N 1
ATOM 774 C CA . ARG A 1 105 ? -11.779 -7.884 21.627 1.00 92.56 105 ARG A CA 1
ATOM 775 C C . ARG A 1 105 ? -12.726 -6.904 22.308 1.00 92.56 105 ARG A C 1
ATOM 777 O O . ARG A 1 105 ? -13.378 -7.270 23.284 1.00 92.56 105 ARG A O 1
ATOM 784 N N . PHE A 1 106 ? -12.829 -5.679 21.798 1.00 94.12 106 PHE A N 1
ATOM 785 C CA . PHE A 1 106 ? -13.786 -4.698 22.299 1.00 94.12 106 PHE A CA 1
ATOM 786 C C . PHE A 1 106 ? -15.226 -5.205 22.171 1.00 94.12 106 PHE A C 1
ATOM 788 O O . PHE A 1 106 ? -15.976 -5.142 23.141 1.00 94.12 106 PHE A O 1
ATOM 795 N N . ASN A 1 107 ? -15.608 -5.751 21.017 1.00 93.50 107 ASN A N 1
ATOM 796 C CA . ASN A 1 107 ? -16.948 -6.286 20.790 1.00 93.50 107 ASN A CA 1
ATOM 797 C C . ASN A 1 107 ? -17.264 -7.472 21.709 1.00 93.50 107 ASN A C 1
ATOM 799 O O . ASN A 1 107 ? -18.395 -7.590 22.180 1.00 93.50 107 ASN A O 1
ATOM 803 N N . LEU A 1 108 ? -16.275 -8.319 22.000 1.00 93.19 108 LEU A N 1
ATOM 804 C CA . LEU A 1 108 ? -16.414 -9.424 22.946 1.00 93.19 108 LEU A CA 1
ATOM 805 C C . LEU A 1 108 ? -16.649 -8.904 24.372 1.00 93.19 108 LEU A C 1
ATOM 807 O O . LEU A 1 108 ? -17.654 -9.256 24.988 1.00 93.19 108 LEU A O 1
ATOM 811 N N . VAL A 1 109 ? -15.797 -7.994 24.858 1.00 90.94 109 VAL A N 1
ATOM 812 C CA . VAL A 1 109 ? -15.949 -7.378 26.191 1.00 90.94 109 VAL A CA 1
ATOM 813 C C . VAL A 1 109 ? -17.264 -6.610 26.294 1.00 90.94 109 VAL A C 1
ATOM 815 O O . VAL A 1 109 ? -17.962 -6.706 27.300 1.00 90.94 109 VAL A O 1
ATOM 818 N N . ARG A 1 110 ? -17.648 -5.880 25.244 1.00 90.50 110 ARG A N 1
ATOM 819 C CA . ARG A 1 110 ? -18.912 -5.148 25.197 1.00 90.50 110 ARG A CA 1
ATOM 820 C C . ARG A 1 110 ? -20.097 -6.094 25.364 1.00 90.50 110 ARG A C 1
ATOM 822 O O . ARG A 1 110 ? -20.947 -5.800 26.187 1.00 90.50 110 ARG A O 1
ATOM 829 N N . LYS A 1 111 ? -20.144 -7.218 24.641 1.00 90.31 111 LYS A N 1
ATOM 830 C CA . LYS A 1 111 ? -21.227 -8.211 24.774 1.00 90.31 111 LYS A CA 1
ATOM 831 C C . LYS A 1 111 ? -21.278 -8.849 26.165 1.00 90.31 111 LYS A C 1
ATOM 833 O O . LYS A 1 111 ? -22.358 -9.157 26.652 1.00 90.31 111 LYS A O 1
ATOM 838 N N . GLU A 1 112 ? -20.126 -9.059 26.800 1.00 87.19 112 GLU A N 1
ATOM 839 C CA . GLU A 1 112 ? -20.061 -9.701 28.117 1.00 87.19 112 GLU A CA 1
ATOM 840 C C . GLU A 1 112 ? -20.441 -8.753 29.269 1.00 87.19 112 GLU A C 1
ATOM 842 O O . GLU A 1 112 ? -21.068 -9.164 30.249 1.00 87.19 112 GLU A O 1
ATOM 847 N N . VAL A 1 113 ? -20.041 -7.484 29.169 1.00 86.38 113 VAL A N 1
ATOM 848 C CA . VAL A 1 113 ? -20.222 -6.473 30.223 1.00 86.38 113 VAL A CA 1
ATOM 849 C C . VAL A 1 113 ? -21.527 -5.699 30.049 1.00 86.38 113 VAL A C 1
ATOM 851 O O . VAL A 1 113 ? -22.174 -5.350 31.035 1.00 86.38 113 VAL A O 1
ATOM 854 N N . VAL A 1 114 ? -21.909 -5.415 28.804 1.00 83.12 114 VAL A N 1
ATOM 855 C CA . VAL A 1 114 ? -23.088 -4.626 28.442 1.00 83.12 114 VAL A CA 1
ATOM 856 C C . VAL A 1 114 ? -24.103 -5.568 27.809 1.00 83.12 114 VAL A C 1
ATOM 858 O O . VAL A 1 114 ? -24.076 -5.795 26.602 1.00 83.12 114 VAL A O 1
ATOM 861 N N . ARG A 1 115 ? -24.971 -6.142 28.650 1.00 76.69 115 ARG A N 1
ATOM 862 C CA . ARG A 1 115 ? -26.060 -7.028 28.214 1.00 76.69 115 ARG A CA 1
ATOM 863 C C . ARG A 1 115 ? -27.125 -6.244 27.443 1.00 76.69 115 ARG A C 1
ATOM 865 O O . ARG A 1 115 ? -27.135 -6.289 26.219 1.00 76.69 115 ARG A O 1
ATOM 872 N N . ASP A 1 116 ? -27.950 -5.473 28.156 1.00 77.44 116 ASP A N 1
ATOM 873 C CA . ASP A 1 116 ? -29.126 -4.819 27.562 1.00 77.44 116 ASP A CA 1
ATOM 874 C C . ASP A 1 116 ? -28.978 -3.295 27.450 1.00 77.44 116 ASP A C 1
ATOM 876 O O . ASP A 1 116 ? -29.208 -2.721 26.386 1.00 77.44 116 ASP A O 1
ATOM 880 N N . GLN A 1 117 ? -28.544 -2.620 28.522 1.00 84.19 117 GLN A N 1
ATOM 881 C CA . GLN A 1 117 ? -28.347 -1.167 28.523 1.00 84.19 117 GLN A CA 1
ATOM 882 C C . GLN A 1 117 ? -27.041 -0.761 29.213 1.00 84.19 117 GLN A C 1
ATOM 884 O O . GLN A 1 117 ? -26.858 -1.053 30.400 1.00 84.19 117 GLN A O 1
ATOM 889 N N . PRO A 1 118 ? -26.138 -0.043 28.516 1.00 86.88 118 PRO A N 1
ATOM 890 C CA . PRO A 1 118 ? -24.929 0.466 29.139 1.00 86.88 118 PRO A CA 1
ATOM 891 C C . PRO A 1 118 ? -25.277 1.515 30.195 1.00 86.88 118 PRO A C 1
ATOM 893 O O . PRO A 1 118 ? -26.105 2.402 29.980 1.00 86.88 118 PRO A O 1
ATOM 896 N N . SER A 1 119 ? -24.597 1.463 31.339 1.00 89.75 119 SER A N 1
ATOM 897 C CA . SER A 1 119 ? -24.595 2.591 32.271 1.00 89.75 119 SER A CA 1
ATOM 898 C C . SER A 1 119 ? -23.992 3.841 31.601 1.00 89.75 119 SER A C 1
ATOM 900 O O . SER A 1 119 ? -23.196 3.702 30.672 1.00 89.75 119 SER A O 1
ATOM 902 N N . PRO A 1 120 ? -24.284 5.069 32.070 1.00 89.50 120 PRO A N 1
ATOM 903 C CA . PRO A 1 120 ? -23.693 6.283 31.493 1.00 89.50 120 PRO A CA 1
ATOM 904 C C . PRO A 1 120 ? -22.155 6.256 31.458 1.00 89.50 120 PRO A C 1
ATOM 906 O O . PRO A 1 120 ? -21.538 6.713 30.497 1.00 89.50 120 PRO A O 1
ATOM 909 N N . ALA A 1 121 ? -21.528 5.654 32.475 1.00 88.44 121 ALA A N 1
ATOM 910 C CA . ALA A 1 121 ? -20.082 5.458 32.522 1.00 88.44 121 ALA A CA 1
ATOM 911 C C . ALA A 1 121 ? -19.594 4.459 31.454 1.00 88.44 121 ALA A C 1
ATOM 913 O O . ALA A 1 121 ? -18.615 4.733 30.760 1.00 88.44 121 ALA A O 1
ATOM 914 N N . GLN A 1 122 ? -20.294 3.334 31.272 1.00 89.62 122 GLN A N 1
ATOM 915 C CA . GLN A 1 122 ? -19.987 2.358 30.219 1.00 89.62 122 GLN A CA 1
ATOM 916 C C . GLN A 1 122 ? -20.212 2.942 28.821 1.00 89.62 122 GLN A C 1
ATOM 918 O O . GLN A 1 122 ? -19.385 2.733 27.941 1.00 89.62 122 GLN A O 1
ATOM 923 N N . ALA A 1 123 ? -21.285 3.710 28.618 1.00 91.56 123 ALA A N 1
ATOM 924 C CA . ALA A 1 123 ? -21.580 4.377 27.353 1.00 91.56 123 ALA A CA 1
ATOM 925 C C . ALA A 1 123 ? -20.466 5.362 26.968 1.00 91.56 123 ALA A C 1
ATOM 927 O O . ALA A 1 123 ? -20.022 5.364 25.821 1.00 91.56 123 ALA A O 1
ATOM 928 N N . LYS A 1 124 ? -19.947 6.125 27.941 1.00 93.81 124 LYS A N 1
ATOM 929 C CA . LYS A 1 124 ? -18.794 7.014 27.744 1.00 93.81 124 LYS A CA 1
ATOM 930 C C . LYS A 1 124 ? -17.523 6.245 27.365 1.00 93.81 124 LYS A C 1
ATOM 932 O O . LYS A 1 124 ? -16.804 6.668 26.465 1.00 93.81 124 LYS A O 1
ATOM 937 N N . LEU A 1 125 ? -17.243 5.116 28.018 1.00 92.94 125 LEU A N 1
ATOM 938 C CA . LEU A 1 125 ? -16.097 4.270 27.660 1.00 92.94 125 LEU A CA 1
ATOM 939 C C . LEU A 1 125 ? -16.261 3.674 26.257 1.00 92.94 125 LEU A C 1
ATOM 941 O O . LEU A 1 125 ? -15.331 3.723 25.460 1.00 92.94 125 LEU A O 1
ATOM 945 N N . ILE A 1 126 ? -17.452 3.174 25.920 1.00 93.38 126 ILE A N 1
ATOM 946 C CA . ILE A 1 126 ? -17.780 2.651 24.588 1.00 93.38 126 ILE A CA 1
ATOM 947 C C . ILE A 1 126 ? -17.565 3.713 23.509 1.00 93.38 126 ILE A C 1
ATOM 949 O O . ILE A 1 126 ? -16.953 3.415 22.481 1.00 93.38 126 ILE A O 1
AT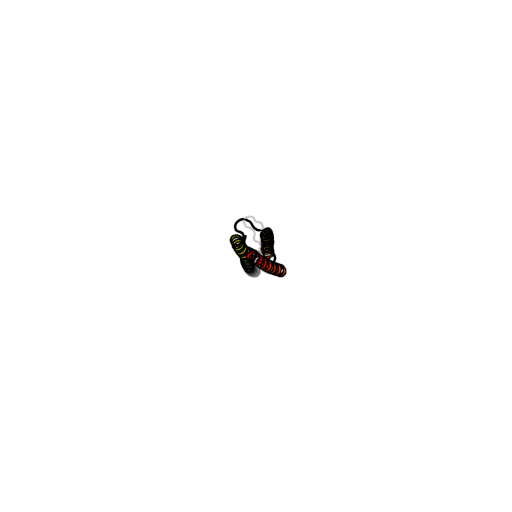OM 953 N N . SER A 1 127 ? -18.032 4.945 23.729 1.00 94.50 127 SER A N 1
ATOM 954 C CA . SER A 1 127 ? -17.865 6.022 22.753 1.00 94.50 127 SER A CA 1
ATOM 955 C C . SER A 1 127 ? -16.395 6.412 22.590 1.00 94.50 127 SER A C 1
ATOM 957 O O . SER A 1 127 ? -15.946 6.612 21.466 1.00 94.50 127 SER A O 1
ATOM 959 N N . GLN A 1 128 ? -15.627 6.461 23.686 1.00 95.00 128 GLN A N 1
ATOM 960 C CA . GLN A 1 128 ? -14.184 6.726 23.647 1.00 95.00 128 GLN A CA 1
ATOM 961 C C . GLN A 1 128 ? -13.418 5.628 22.902 1.00 95.00 128 GLN A C 1
ATOM 963 O O . GLN A 1 128 ? -12.609 5.940 22.033 1.00 95.00 128 GLN A O 1
ATOM 968 N N . ILE A 1 129 ? -13.710 4.353 23.182 1.00 93.56 129 ILE A N 1
ATOM 969 C CA . ILE A 1 129 ? -13.090 3.219 22.481 1.00 93.56 129 ILE A CA 1
ATOM 970 C C . ILE A 1 129 ? -13.424 3.270 20.989 1.00 93.56 129 ILE A C 1
ATOM 972 O O . ILE A 1 129 ? -12.536 3.106 20.159 1.00 93.56 129 ILE A O 1
ATOM 976 N N . SER A 1 130 ? -14.683 3.542 20.639 1.00 93.94 130 SER A N 1
ATOM 977 C CA . SER A 1 130 ? -15.121 3.614 19.239 1.00 93.94 130 SER A CA 1
ATOM 978 C C . SER A 1 130 ? -14.442 4.762 18.484 1.00 93.94 130 SER A C 1
ATOM 980 O O . SER A 1 130 ? -14.026 4.582 17.340 1.00 93.94 130 SER A O 1
ATOM 982 N N . ALA A 1 131 ? -14.289 5.924 19.127 1.00 95.31 131 ALA A N 1
ATOM 983 C CA . ALA A 1 131 ? -13.587 7.069 18.553 1.00 95.31 131 ALA A CA 1
ATOM 984 C C . ALA A 1 131 ? -12.095 6.771 18.330 1.00 95.31 131 ALA A C 1
ATOM 986 O O . ALA A 1 131 ? -11.575 7.034 17.246 1.00 95.31 131 ALA A O 1
ATOM 987 N N . GLU A 1 132 ? -11.420 6.169 19.314 1.00 94.75 132 GLU A N 1
ATOM 988 C CA . GLU A 1 132 ? -10.005 5.800 19.188 1.00 94.75 132 GLU A CA 1
ATOM 989 C C . GLU A 1 132 ? -9.780 4.688 18.154 1.00 94.75 132 GLU A C 1
ATOM 991 O O . GLU A 1 132 ? -8.856 4.783 17.353 1.00 94.75 132 GLU A O 1
ATOM 996 N N . LEU A 1 133 ? -10.655 3.678 18.073 1.00 93.75 133 LEU A N 1
ATOM 997 C CA . LEU A 1 133 ? -10.604 2.678 16.998 1.00 93.75 133 LEU A CA 1
ATOM 998 C C . LEU A 1 133 ? -10.778 3.325 15.615 1.00 93.75 133 LEU A C 1
ATOM 1000 O O . LEU A 1 133 ? -10.056 2.984 14.678 1.00 93.75 133 LEU A O 1
ATOM 1004 N N . GLY A 1 134 ? -11.694 4.290 15.483 1.00 93.38 134 GLY A N 1
ATOM 1005 C CA . GLY A 1 134 ? -11.856 5.077 14.258 1.00 93.38 134 GLY A CA 1
ATOM 1006 C C . GLY A 1 134 ? -10.582 5.840 13.882 1.00 93.38 134 GLY A C 1
ATOM 1007 O O . GLY A 1 134 ? -10.144 5.784 12.732 1.00 93.38 134 GLY A O 1
ATOM 1008 N N . ARG A 1 135 ? -9.940 6.483 14.863 1.00 94.00 135 ARG A N 1
ATOM 1009 C CA . ARG A 1 135 ? -8.660 7.179 14.684 1.00 94.00 135 ARG A CA 1
ATOM 1010 C C . ARG A 1 135 ? -7.532 6.225 14.285 1.00 94.00 135 ARG A C 1
ATOM 1012 O O . ARG A 1 135 ? -6.765 6.550 13.382 1.00 94.00 135 ARG A O 1
ATOM 1019 N N . LEU A 1 136 ? -7.435 5.051 14.911 1.00 94.06 136 LEU A N 1
ATOM 1020 C CA . LEU A 1 136 ? -6.428 4.037 14.578 1.00 94.06 136 LEU A CA 1
ATOM 1021 C C . LEU A 1 136 ? -6.579 3.534 13.140 1.00 94.06 136 LEU A C 1
ATOM 1023 O O . LEU A 1 136 ? -5.580 3.418 12.437 1.00 94.06 136 LEU A O 1
ATOM 1027 N N . ARG A 1 137 ? -7.810 3.308 12.664 1.00 91.62 137 ARG A N 1
ATOM 1028 C CA . ARG A 1 137 ? -8.050 2.943 11.257 1.00 91.62 137 ARG A CA 1
ATOM 1029 C C . ARG A 1 137 ? -7.595 4.029 10.290 1.00 91.62 137 ARG A C 1
ATOM 1031 O O . ARG A 1 137 ? -6.971 3.720 9.280 1.00 91.62 137 ARG A O 1
ATOM 1038 N N . GLN A 1 138 ? -7.884 5.292 10.603 1.00 91.00 138 GLN A N 1
ATOM 1039 C CA . GLN A 1 138 ? -7.424 6.420 9.791 1.00 91.00 138 GLN A CA 1
ATOM 1040 C C . GLN A 1 138 ? -5.894 6.504 9.776 1.00 91.00 138 GLN A C 1
ATOM 1042 O O . GLN A 1 138 ? -5.305 6.651 8.710 1.00 91.00 138 GLN A O 1
ATOM 1047 N N . LEU A 1 139 ? -5.238 6.343 10.929 1.00 90.69 139 LEU A N 1
ATOM 1048 C CA . LEU A 1 139 ? -3.776 6.310 11.016 1.00 90.69 139 LEU A CA 1
ATOM 1049 C C . LEU A 1 139 ? -3.180 5.150 10.209 1.00 90.69 139 LEU A C 1
ATOM 1051 O O . LEU A 1 139 ? -2.222 5.367 9.472 1.00 90.69 139 LEU A O 1
ATOM 1055 N N . ALA A 1 140 ? -3.756 3.949 10.295 1.00 89.12 140 ALA A N 1
ATOM 1056 C CA . ALA A 1 140 ? -3.311 2.791 9.523 1.00 89.12 140 ALA A CA 1
ATOM 1057 C C . ALA A 1 140 ? -3.419 3.033 8.006 1.00 89.12 140 ALA A C 1
ATOM 1059 O O . ALA A 1 140 ? -2.484 2.715 7.271 1.00 89.12 140 ALA A O 1
ATOM 1060 N N . ALA A 1 141 ? -4.506 3.663 7.545 1.00 86.69 141 ALA A N 1
ATOM 1061 C CA . ALA A 1 141 ? -4.666 4.052 6.144 1.00 86.69 141 ALA A CA 1
ATOM 1062 C C . ALA A 1 141 ? -3.599 5.075 5.707 1.00 86.69 141 ALA A C 1
ATOM 1064 O O . ALA A 1 141 ? -2.912 4.863 4.710 1.00 86.69 141 ALA A O 1
ATOM 1065 N N . VAL A 1 142 ? -3.376 6.130 6.500 1.00 87.75 142 VAL A N 1
ATOM 1066 C CA . VAL A 1 142 ? -2.379 7.175 6.191 1.00 87.75 142 VAL A CA 1
ATOM 1067 C C . VAL A 1 142 ? -0.948 6.624 6.176 1.00 87.75 142 VAL A C 1
ATOM 1069 O O . VAL A 1 142 ? -0.155 7.000 5.314 1.00 87.75 142 VAL A O 1
ATOM 1072 N N . ILE A 1 143 ? -0.600 5.720 7.101 1.00 86.50 143 ILE A N 1
ATOM 1073 C CA . ILE A 1 143 ? 0.712 5.045 7.117 1.00 86.50 143 ILE A CA 1
ATOM 1074 C C . ILE A 1 143 ? 0.908 4.230 5.839 1.00 86.50 143 ILE A C 1
ATOM 1076 O O . ILE A 1 143 ? 2.008 4.196 5.289 1.00 86.50 143 ILE A O 1
ATOM 1080 N N . GLY A 1 144 ? -0.159 3.597 5.361 1.00 81.12 144 GLY A N 1
ATOM 1081 C CA . GLY A 1 144 ? -0.157 2.877 4.102 1.00 81.12 144 GLY A CA 1
ATOM 1082 C C . GLY A 1 144 ? 0.204 3.733 2.900 1.00 81.12 144 GLY A C 1
ATOM 1083 O O . GLY A 1 144 ? 1.078 3.366 2.108 1.00 81.12 144 GLY A O 1
ATOM 1084 N N . ASP A 1 145 ? -0.391 4.919 2.828 1.00 80.62 145 ASP A N 1
ATOM 1085 C CA . ASP A 1 145 ? -0.220 5.848 1.713 1.00 80.62 145 ASP A CA 1
ATOM 1086 C C . ASP A 1 145 ? 1.114 6.618 1.767 1.00 80.62 145 ASP A C 1
ATOM 1088 O O . ASP A 1 145 ? 1.661 6.995 0.725 1.00 80.62 145 ASP A O 1
ATOM 1092 N N . GLN A 1 146 ? 1.735 6.776 2.945 1.00 78.44 146 GLN A N 1
ATOM 1093 C CA . GLN A 1 146 ? 2.987 7.535 3.093 1.00 78.44 146 GLN A CA 1
ATOM 1094 C C . GLN A 1 146 ? 4.282 6.724 2.892 1.00 78.44 146 GLN A C 1
ATOM 1096 O O . GLN A 1 146 ? 4.419 5.613 3.411 1.00 78.44 146 GLN A O 1
ATOM 1101 N N . PRO A 1 147 ? 5.279 7.269 2.164 1.00 66.81 147 PRO A N 1
ATOM 1102 C CA . PRO A 1 147 ? 6.574 6.620 1.999 1.00 66.81 147 PRO A CA 1
ATOM 1103 C C . PRO A 1 147 ? 7.284 6.446 3.350 1.00 66.81 147 PRO A C 1
ATOM 1105 O O . PRO A 1 147 ? 7.251 7.316 4.220 1.00 66.81 147 PRO A O 1
ATOM 1108 N N . SER A 1 148 ? 7.965 5.307 3.509 1.00 67.62 148 SER A N 1
ATOM 1109 C CA . SER A 1 148 ? 8.453 4.777 4.791 1.00 67.62 148 SER A CA 1
ATOM 1110 C C . SER A 1 148 ? 9.282 5.760 5.632 1.00 67.62 148 SER A C 1
ATOM 1112 O O . SER A 1 148 ? 9.224 5.687 6.857 1.00 67.62 148 SER A O 1
ATOM 1114 N N . ALA A 1 149 ? 9.998 6.694 4.995 1.00 60.12 149 ALA A N 1
ATOM 1115 C CA . ALA A 1 149 ? 10.915 7.643 5.634 1.00 60.12 149 ALA A CA 1
ATOM 1116 C C . ALA A 1 149 ? 10.240 8.718 6.518 1.00 60.12 149 ALA A C 1
ATOM 1118 O O . ALA A 1 149 ? 10.936 9.386 7.274 1.00 60.12 149 ALA A O 1
ATOM 1119 N N . GLY A 1 150 ? 8.912 8.884 6.457 1.00 67.62 150 GLY A N 1
ATOM 1120 C CA . GLY A 1 150 ? 8.156 9.814 7.318 1.00 67.62 150 GLY A CA 1
ATOM 1121 C C . GLY A 1 150 ? 7.199 9.139 8.308 1.00 67.62 150 GLY A C 1
ATOM 1122 O O . GLY A 1 150 ? 6.529 9.818 9.082 1.00 67.62 150 GLY A O 1
ATOM 1123 N N . SER A 1 151 ? 7.116 7.805 8.285 1.00 79.56 151 SER A N 1
ATOM 1124 C CA . SER A 1 151 ? 6.045 7.054 8.958 1.00 79.56 151 SER A CA 1
ATOM 1125 C C . SER A 1 151 ? 6.284 6.776 10.446 1.00 79.56 151 SER A C 1
ATOM 1127 O O . SER A 1 151 ? 5.372 6.311 11.126 1.00 79.56 151 SER A O 1
ATOM 1129 N N . ASP A 1 152 ? 7.477 7.043 10.978 1.00 84.75 152 ASP A N 1
ATOM 1130 C CA . ASP A 1 152 ? 7.840 6.623 12.339 1.00 84.75 152 ASP A CA 1
ATOM 1131 C C . ASP A 1 152 ? 7.028 7.346 13.419 1.00 84.75 152 ASP A C 1
ATOM 1133 O O . ASP A 1 152 ? 6.573 6.723 14.378 1.00 84.75 152 ASP A O 1
ATOM 1137 N N . SER A 1 153 ? 6.746 8.637 13.224 1.00 87.69 153 SER A N 1
ATOM 1138 C CA . SER A 1 153 ? 5.876 9.402 14.124 1.00 87.69 153 SER A CA 1
ATOM 1139 C C . SER A 1 153 ? 4.430 8.892 14.098 1.00 87.69 153 SER A C 1
ATOM 1141 O O . SER A 1 153 ? 3.765 8.858 15.133 1.00 87.69 153 SER A O 1
ATOM 1143 N N . LEU A 1 154 ? 3.943 8.456 12.932 1.00 89.00 154 LEU A N 1
ATOM 1144 C CA . LEU A 1 154 ? 2.606 7.888 12.767 1.00 89.00 154 LEU A CA 1
ATOM 1145 C C . LEU A 1 154 ? 2.509 6.490 13.383 1.00 89.00 154 LEU A C 1
ATOM 1147 O O . LEU A 1 154 ? 1.523 6.186 14.048 1.00 89.00 154 LEU A O 1
ATOM 1151 N N . LYS A 1 155 ? 3.544 5.657 13.228 1.00 87.62 155 LYS A N 1
ATOM 1152 C CA . LYS A 1 155 ? 3.635 4.343 13.883 1.00 87.62 155 LYS A CA 1
ATOM 1153 C C . LYS A 1 155 ? 3.653 4.474 15.401 1.00 87.62 155 LYS A C 1
ATOM 1155 O O . LYS A 1 155 ? 2.996 3.696 16.085 1.00 87.62 155 LYS A O 1
ATOM 1160 N N . GLU A 1 156 ? 4.366 5.462 15.935 1.00 91.06 156 GLU A N 1
ATOM 1161 C CA . GLU A 1 156 ? 4.367 5.712 17.377 1.00 91.06 156 GLU A CA 1
ATOM 1162 C C . GLU A 1 156 ? 2.997 6.211 17.862 1.00 91.06 156 GLU A C 1
ATOM 1164 O O . GLU A 1 156 ? 2.506 5.764 18.898 1.00 91.06 156 GLU A O 1
ATOM 1169 N N . GLN A 1 157 ? 2.318 7.066 17.089 1.00 91.38 157 GLN A N 1
ATOM 1170 C CA . GLN A 1 157 ? 0.931 7.446 17.378 1.00 91.38 157 GLN A CA 1
ATOM 1171 C C . GLN A 1 157 ? -0.020 6.244 17.355 1.00 91.38 157 GLN A C 1
ATOM 1173 O O . GLN A 1 157 ? -0.860 6.132 18.247 1.00 91.38 157 GLN A O 1
ATOM 1178 N N . LEU A 1 158 ? 0.134 5.335 16.389 1.00 91.62 158 LEU A N 1
ATOM 1179 C CA . LEU A 1 158 ? -0.654 4.107 16.302 1.00 91.62 158 LEU A CA 1
ATOM 1180 C C . LEU A 1 158 ? -0.440 3.235 17.546 1.00 91.62 158 LEU A C 1
ATOM 1182 O O . LEU A 1 158 ? -1.399 2.920 18.244 1.00 91.62 158 LEU A O 1
ATOM 1186 N N . ARG A 1 159 ? 0.818 2.956 17.909 1.00 92.50 159 ARG A N 1
ATOM 1187 C CA . ARG A 1 159 ? 1.171 2.186 19.116 1.00 92.50 159 ARG A CA 1
ATOM 1188 C C . ARG A 1 159 ? 0.611 2.805 20.392 1.00 92.50 159 ARG A C 1
ATOM 1190 O O . ARG A 1 159 ? 0.135 2.093 21.276 1.00 92.50 159 ARG A O 1
ATOM 1197 N N . ASN A 1 160 ? 0.662 4.129 20.511 1.00 94.25 160 ASN A N 1
ATOM 1198 C CA . ASN A 1 160 ? 0.102 4.825 21.664 1.00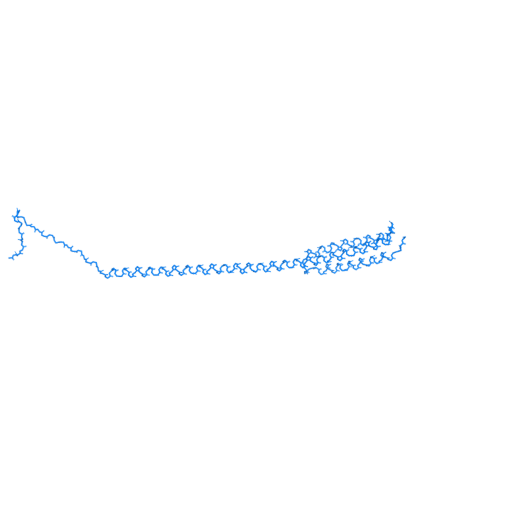 94.25 160 ASN A CA 1
ATOM 1199 C C . ASN A 1 160 ? -1.428 4.758 21.687 1.00 94.25 160 ASN A C 1
ATOM 1201 O O . ASN A 1 160 ? -2.002 4.499 22.744 1.00 94.25 160 ASN A O 1
ATOM 1205 N N . GLY A 1 161 ? -2.091 4.902 20.538 1.00 93.06 161 GLY A N 1
ATOM 1206 C CA . GLY A 1 161 ? -3.534 4.700 20.432 1.00 93.06 161 GLY A CA 1
ATOM 1207 C C . GLY A 1 161 ? -3.950 3.264 20.776 1.00 93.06 161 GLY A C 1
ATOM 1208 O O . GLY A 1 161 ? -4.898 3.073 21.531 1.00 93.06 161 GLY A O 1
ATOM 1209 N N . GLU A 1 162 ? -3.200 2.246 20.348 1.00 93.75 162 GLU A N 1
ATOM 1210 C CA . GLU A 1 162 ? -3.457 0.848 20.726 1.00 93.75 162 GLU A CA 1
ATOM 1211 C C . GLU A 1 162 ? -3.352 0.622 22.237 1.00 93.75 162 GLU A C 1
ATOM 1213 O O . GLU A 1 162 ? -4.208 -0.042 22.830 1.00 93.75 162 GLU A O 1
ATOM 1218 N N . ARG A 1 163 ? -2.320 1.180 22.889 1.00 94.62 163 ARG A N 1
ATOM 1219 C CA . ARG A 1 163 ? -2.176 1.129 24.355 1.00 94.62 163 ARG A CA 1
ATOM 1220 C C . ARG A 1 163 ? -3.373 1.786 25.040 1.00 94.62 163 ARG A C 1
ATOM 1222 O O . ARG A 1 163 ? -3.915 1.216 25.989 1.00 94.62 163 ARG A O 1
ATOM 1229 N N . THR A 1 164 ? -3.816 2.936 24.533 1.00 95.06 164 THR A N 1
ATOM 1230 C CA . THR A 1 164 ? -5.006 3.640 25.025 1.00 95.06 164 THR A C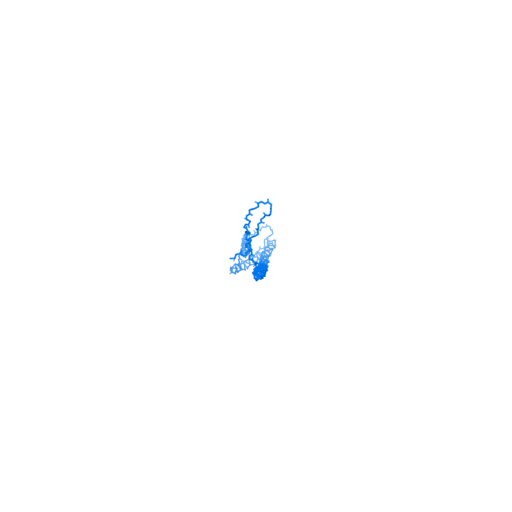A 1
ATOM 1231 C C . THR A 1 164 ? -6.259 2.783 24.877 1.00 95.06 164 THR A C 1
ATOM 1233 O O . THR A 1 164 ? -6.966 2.575 25.861 1.00 95.06 164 THR A O 1
ATOM 1236 N N . VAL A 1 165 ? -6.506 2.200 23.700 1.00 94.62 165 VAL A N 1
ATOM 1237 C CA . VAL A 1 165 ? -7.658 1.318 23.456 1.00 94.62 165 VAL A CA 1
ATOM 1238 C C . VAL A 1 165 ? -7.626 0.103 24.381 1.00 94.62 165 VAL A C 1
ATOM 1240 O O . VAL A 1 165 ? -8.630 -0.199 25.022 1.00 94.62 165 VAL A O 1
ATOM 1243 N N . ARG A 1 166 ? -6.476 -0.565 24.538 1.00 94.56 166 ARG A N 1
ATOM 1244 C CA . ARG A 1 166 ? -6.332 -1.701 25.470 1.00 94.56 166 ARG A CA 1
ATOM 1245 C C . ARG A 1 166 ? -6.625 -1.297 26.916 1.00 94.56 166 ARG A C 1
ATOM 1247 O O . ARG A 1 166 ? -7.293 -2.045 27.630 1.00 94.56 166 ARG A O 1
ATOM 1254 N N . SER A 1 167 ? -6.163 -0.121 27.336 1.00 95.31 167 SER A N 1
ATOM 1255 C CA . SER A 1 167 ? -6.451 0.431 28.663 1.00 95.31 167 SER A CA 1
ATOM 1256 C C . SER A 1 167 ? -7.948 0.698 28.853 1.00 95.31 167 SER A C 1
ATOM 1258 O O . SER A 1 167 ? -8.529 0.262 29.846 1.00 95.31 167 SER A O 1
ATOM 1260 N N . LEU A 1 168 ? -8.606 1.319 27.870 1.00 93.12 168 LEU A N 1
ATOM 1261 C CA . LEU A 1 168 ? -10.044 1.591 27.905 1.00 93.12 168 LEU A CA 1
ATOM 1262 C C . LEU A 1 168 ? -10.886 0.306 27.884 1.00 93.12 168 LEU A C 1
ATOM 1264 O O . LEU A 1 168 ? -11.863 0.214 28.624 1.00 93.12 168 LEU A O 1
ATOM 1268 N N . ILE A 1 169 ? -10.501 -0.706 27.099 1.00 91.38 169 ILE A N 1
ATOM 1269 C CA . ILE A 1 169 ? -11.153 -2.026 27.101 1.00 91.38 169 ILE A CA 1
ATOM 1270 C C . ILE A 1 169 ? -11.012 -2.686 28.479 1.00 91.38 169 ILE A C 1
ATOM 1272 O O . ILE A 1 169 ? -11.984 -3.220 29.009 1.00 91.38 169 ILE A O 1
ATOM 1276 N N . SER A 1 170 ? -9.827 -2.614 29.093 1.00 92.12 170 SER A N 1
ATOM 1277 C CA . SER A 1 170 ? -9.606 -3.106 30.458 1.00 92.12 170 SER A CA 1
ATOM 1278 C C . SER A 1 170 ? -10.480 -2.354 31.468 1.00 92.12 170 SER A C 1
ATOM 1280 O O . SER A 1 170 ? -11.149 -2.981 32.289 1.00 92.12 170 SER A O 1
ATOM 1282 N N . ALA A 1 171 ? -10.572 -1.026 31.366 1.00 91.75 171 ALA A N 1
ATOM 1283 C CA . ALA A 1 171 ? -11.455 -0.219 32.205 1.00 91.75 171 ALA A CA 1
ATOM 1284 C C . ALA A 1 171 ? -12.933 -0.603 32.025 1.00 91.75 171 ALA A C 1
ATOM 1286 O O . ALA A 1 171 ? -13.652 -0.745 33.012 1.00 91.75 171 ALA A O 1
ATOM 1287 N N . LEU A 1 172 ? -13.371 -0.847 30.785 1.00 89.19 172 LEU A N 1
ATOM 1288 C CA . LEU A 1 172 ? -14.721 -1.318 30.484 1.00 89.19 172 LEU A CA 1
ATOM 1289 C C . LEU A 1 172 ? -14.977 -2.709 31.079 1.00 89.19 172 LEU A C 1
ATOM 1291 O O . LEU A 1 172 ? -16.020 -2.910 31.687 1.00 89.19 172 LEU A O 1
ATOM 1295 N N . SER A 1 173 ? -14.020 -3.639 30.985 1.00 90.44 173 SER A N 1
ATOM 1296 C CA . SER A 1 173 ? -14.143 -4.987 31.570 1.00 90.44 173 SER A CA 1
ATOM 1297 C C . SER A 1 173 ? -14.277 -4.995 33.096 1.00 90.44 173 SER A C 1
ATOM 1299 O O . SER A 1 173 ? -14.905 -5.890 33.656 1.00 90.44 173 SER A O 1
ATOM 1301 N N . ARG A 1 174 ? -13.706 -3.988 33.767 1.00 89.81 174 ARG A N 1
ATOM 1302 C CA . ARG A 1 174 ? -13.755 -3.816 35.227 1.00 89.81 174 ARG A CA 1
ATOM 1303 C C . ARG A 1 174 ? -14.930 -2.957 35.686 1.00 89.81 174 ARG A C 1
ATOM 1305 O O . ARG A 1 174 ? -15.154 -2.838 36.889 1.00 89.81 174 ARG A O 1
ATOM 1312 N N . ALA A 1 175 ? -15.648 -2.325 34.759 1.00 85.19 175 ALA A N 1
ATOM 1313 C CA . ALA A 1 175 ? -16.809 -1.523 35.097 1.00 85.19 175 ALA A CA 1
ATOM 1314 C C . ALA A 1 175 ? -17.890 -2.424 35.723 1.00 85.19 175 ALA A C 1
ATOM 1316 O O . ALA A 1 175 ? -18.067 -3.562 35.280 1.00 85.19 175 ALA A O 1
ATOM 1317 N N . PRO A 1 176 ? -18.626 -1.934 36.736 1.00 76.00 176 PRO A N 1
ATOM 1318 C CA . PRO A 1 176 ? -19.650 -2.726 37.404 1.00 76.00 176 PRO A CA 1
ATOM 1319 C C . PRO A 1 176 ? -20.680 -3.220 36.385 1.00 76.00 176 PRO A C 1
ATOM 1321 O O . PRO A 1 176 ? -21.247 -2.426 35.627 1.00 76.00 176 PRO A O 1
ATOM 1324 N N . LYS A 1 177 ? -20.882 -4.541 36.354 1.00 75.69 177 LYS A N 1
ATOM 1325 C CA . LYS A 1 177 ? -21.912 -5.185 35.535 1.00 75.69 177 LYS A CA 1
ATOM 1326 C C . LYS A 1 177 ? -23.273 -4.798 36.126 1.00 75.69 177 LYS A C 1
ATOM 1328 O O . LYS A 1 177 ? -23.442 -4.860 37.344 1.00 75.69 177 LYS A O 1
ATOM 1333 N N . LYS A 1 178 ? -24.185 -4.325 35.276 1.00 60.94 178 LYS A N 1
ATOM 1334 C CA . LYS A 1 178 ? -25.591 -4.144 35.651 1.00 60.94 178 LYS A CA 1
ATOM 1335 C C . LYS A 1 178 ? -26.340 -5.451 35.458 1.00 60.94 178 LYS A C 1
ATOM 1337 O O . LYS A 1 178 ? -26.004 -6.164 34.484 1.00 60.94 178 LYS A O 1
#

Radius of gyration: 54.16 Å; chains: 1; bounding box: 94×23×160 Å

Secondary structure (DSSP, 8-state):
-----PBPTTT--B-------PPPPPPHHHHHHHHHHHHHHHHHHHHHHHHHHHHHHHHHHHHHHHHHHHHHHHHHHHHHHHHHHHHHHHHHHHHHHHHHHHHHHHHHHHHHH-SS---HHHHHHHHHHHHHHHHHHHHHHHHHHS-GGG-HHHHHHHHHHHHHHHHHHHHHHHSPP-